Protein AF-A0A6A4VA29-F1 (afdb_monomer_lite)

Organism: Amphibalanus amphitrite (NCBI:txid1232801)

Structure (mmCIF, N/CA/C/O backbone):
data_AF-A0A6A4VA29-F1
#
_entry.id   AF-A0A6A4VA29-F1
#
loop_
_atom_site.group_PDB
_atom_site.id
_atom_site.type_symbol
_atom_site.label_atom_id
_atom_site.label_alt_id
_ato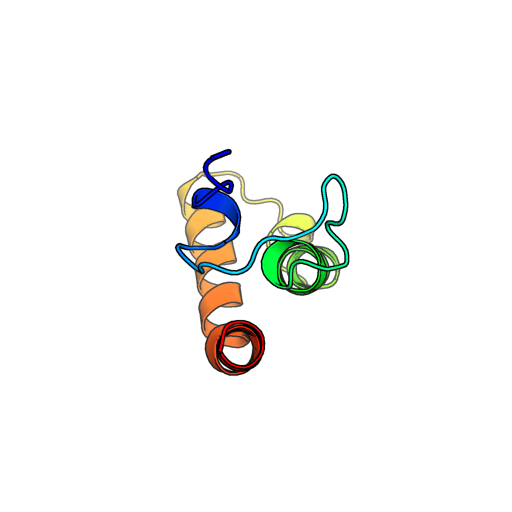m_site.label_comp_id
_atom_site.label_asym_id
_atom_site.label_entity_id
_atom_site.label_seq_id
_atom_site.pdbx_PDB_ins_code
_atom_site.Cartn_x
_atom_site.Cartn_y
_atom_site.Cartn_z
_atom_site.occupancy
_atom_site.B_iso_or_equiv
_atom_site.auth_seq_id
_atom_site.auth_comp_id
_atom_site.auth_asym_id
_atom_site.auth_atom_id
_atom_site.pdbx_PDB_model_num
ATOM 1 N N . MET A 1 1 ? 5.941 15.895 -24.427 1.00 40.44 1 MET A N 1
ATOM 2 C CA . MET A 1 1 ? 6.411 14.995 -23.352 1.00 40.44 1 MET A CA 1
ATOM 3 C C . MET A 1 1 ? 5.241 14.767 -22.418 1.00 40.44 1 MET A C 1
ATOM 5 O O . MET A 1 1 ? 4.809 15.713 -21.770 1.00 40.44 1 MET A O 1
ATOM 9 N N . ASN A 1 2 ? 4.658 13.570 -22.438 1.00 51.69 2 ASN A N 1
ATOM 10 C CA . ASN A 1 2 ? 3.547 13.234 -21.552 1.00 51.69 2 ASN A CA 1
ATOM 11 C C . ASN A 1 2 ? 4.103 13.167 -20.129 1.00 51.69 2 ASN A C 1
ATOM 13 O O . ASN A 1 2 ? 5.018 12.388 -19.874 1.00 51.69 2 ASN A O 1
ATOM 17 N N . LYS A 1 3 ? 3.618 14.027 -19.227 1.00 53.09 3 LYS A N 1
ATOM 18 C CA . LYS A 1 3 ? 3.949 13.915 -17.805 1.00 53.09 3 LYS A CA 1
ATOM 19 C C . LYS A 1 3 ? 3.446 12.552 -17.339 1.00 53.09 3 LYS A C 1
ATOM 21 O O . LYS A 1 3 ? 2.245 12.299 -17.400 1.00 53.09 3 LYS A O 1
ATOM 26 N N . ALA A 1 4 ? 4.364 11.682 -16.926 1.00 56.41 4 ALA A N 1
ATOM 27 C CA . ALA A 1 4 ? 4.007 10.458 -16.229 1.00 56.41 4 ALA A CA 1
ATOM 28 C C . ALA A 1 4 ? 3.143 10.814 -15.008 1.00 56.41 4 ALA A C 1
ATOM 30 O O . ALA A 1 4 ? 3.282 11.901 -14.436 1.00 56.41 4 ALA A O 1
ATOM 31 N N . CYS A 1 5 ? 2.216 9.932 -14.639 1.00 55.06 5 CYS A N 1
ATOM 32 C CA . CYS A 1 5 ? 1.330 10.156 -13.504 1.00 55.06 5 CYS A CA 1
ATOM 33 C C . CYS A 1 5 ? 2.149 10.106 -12.202 1.00 55.06 5 CYS A C 1
ATOM 35 O O . CYS A 1 5 ? 2.331 9.042 -11.618 1.00 55.06 5 CYS A O 1
ATOM 37 N N . SER A 1 6 ? 2.653 11.263 -11.758 1.00 59.31 6 SER A N 1
ATOM 38 C CA . SER A 1 6 ? 3.562 11.385 -10.605 1.00 59.31 6 SER A CA 1
ATOM 39 C C . SER A 1 6 ? 2.943 10.934 -9.282 1.00 59.31 6 SER A C 1
ATOM 41 O O . SER A 1 6 ? 3.657 10.696 -8.314 1.00 59.31 6 SER A O 1
ATOM 43 N N . VAL A 1 7 ? 1.610 10.854 -9.234 1.00 58.16 7 VAL A N 1
ATOM 44 C CA . VAL A 1 7 ? 0.851 10.424 -8.056 1.00 58.16 7 VAL A CA 1
ATOM 45 C C . VAL A 1 7 ? 1.059 8.935 -7.801 1.00 58.16 7 VAL A C 1
ATOM 47 O O . VAL A 1 7 ? 1.320 8.545 -6.671 1.00 58.16 7 VAL A O 1
ATOM 50 N N . ILE A 1 8 ? 0.988 8.111 -8.849 1.00 61.19 8 ILE A N 1
ATOM 51 C CA . ILE A 1 8 ? 1.069 6.652 -8.709 1.00 61.19 8 ILE A CA 1
ATOM 52 C C . ILE A 1 8 ? 2.527 6.212 -8.519 1.00 61.19 8 ILE A C 1
ATOM 54 O O . ILE A 1 8 ? 2.808 5.259 -7.802 1.00 61.19 8 ILE A O 1
ATOM 58 N N . THR A 1 9 ? 3.476 6.948 -9.103 1.00 63.44 9 THR A N 1
ATOM 59 C CA . THR A 1 9 ? 4.906 6.652 -8.964 1.00 63.44 9 THR A CA 1
ATOM 60 C C . THR A 1 9 ? 5.521 7.192 -7.670 1.00 63.44 9 THR A C 1
ATOM 62 O O . THR A 1 9 ? 6.723 7.038 -7.479 1.00 63.44 9 THR A O 1
ATOM 65 N N . LYS A 1 10 ? 4.749 7.860 -6.793 1.00 68.00 10 LYS A N 1
ATOM 66 C CA . LYS A 1 10 ? 5.258 8.571 -5.596 1.00 68.00 10 LYS A CA 1
ATOM 67 C C . LYS A 1 10 ? 6.464 9.474 -5.938 1.00 68.00 10 LYS A C 1
ATOM 69 O O . LYS A 1 10 ? 7.398 9.612 -5.158 1.00 68.00 10 LYS A O 1
ATOM 74 N N . GLY A 1 11 ? 6.457 10.083 -7.129 1.00 66.94 11 GLY A N 1
ATOM 75 C CA . GLY A 1 11 ? 7.557 10.916 -7.629 1.00 66.94 11 GLY A CA 1
ATOM 76 C C . GLY A 1 11 ? 8.721 10.176 -8.305 1.00 66.94 11 GLY A C 1
ATOM 77 O O . GLY A 1 11 ? 9.666 10.839 -8.720 1.00 66.94 11 GLY A O 1
ATOM 78 N N . CYS A 1 12 ? 8.664 8.850 -8.470 1.00 68.94 12 CYS A N 1
ATOM 79 C CA . CYS A 1 12 ? 9.648 8.090 -9.247 1.00 68.94 12 CYS A CA 1
ATOM 80 C C . CYS A 1 12 ? 9.566 8.449 -10.747 1.00 68.94 12 CYS A C 1
ATOM 82 O O . CYS A 1 12 ? 8.470 8.612 -11.299 1.00 68.94 12 CYS A O 1
ATOM 84 N N . GLU A 1 13 ? 10.729 8.567 -11.402 1.00 73.94 13 GLU A N 1
ATOM 85 C CA . GLU A 1 13 ? 10.856 8.863 -12.841 1.00 73.94 13 GLU A CA 1
ATOM 86 C C . GLU A 1 13 ? 10.519 7.658 -13.738 1.00 73.94 13 GLU A C 1
ATOM 88 O O . GLU A 1 13 ? 10.391 7.807 -14.958 1.00 73.94 13 GLU A O 1
ATOM 93 N N . MET A 1 14 ? 10.341 6.470 -13.147 1.00 74.44 14 MET A N 1
ATOM 94 C CA . MET A 1 14 ? 10.016 5.242 -13.864 1.00 74.44 14 MET A CA 1
ATOM 95 C C . MET A 1 14 ? 8.653 5.354 -14.557 1.00 74.44 14 MET A C 1
ATOM 97 O O . MET A 1 14 ? 7.618 5.605 -13.936 1.00 74.44 14 MET A O 1
ATOM 101 N N . GLN A 1 15 ? 8.659 5.162 -15.876 1.00 74.44 15 GLN A N 1
ATOM 102 C CA . GLN A 1 15 ? 7.448 5.154 -16.688 1.00 74.44 15 GLN A CA 1
ATOM 103 C C . GLN A 1 15 ? 6.933 3.727 -16.836 1.00 74.44 15 GLN A C 1
ATOM 105 O O . GLN A 1 15 ? 7.531 2.909 -17.532 1.00 74.44 15 GLN A O 1
ATOM 110 N N . TRP A 1 16 ? 5.796 3.446 -16.211 1.00 76.25 16 TRP A N 1
ATOM 111 C CA . TRP A 1 16 ? 5.077 2.192 -16.408 1.00 76.25 16 TRP A CA 1
ATOM 112 C C . TRP A 1 16 ? 4.281 2.232 -17.713 1.00 76.25 16 TRP A C 1
ATOM 114 O O . TRP A 1 16 ? 3.744 3.276 -18.099 1.00 76.25 16 TRP A O 1
ATOM 124 N N . ALA A 1 17 ? 4.194 1.092 -18.399 1.00 80.94 17 ALA A N 1
ATOM 125 C CA . ALA A 1 17 ? 3.363 0.982 -19.589 1.00 80.94 17 ALA A CA 1
ATOM 126 C C . ALA A 1 17 ? 1.883 1.264 -19.240 1.00 80.94 17 ALA A C 1
ATOM 128 O O . ALA A 1 17 ? 1.424 0.920 -18.144 1.00 80.94 17 ALA A O 1
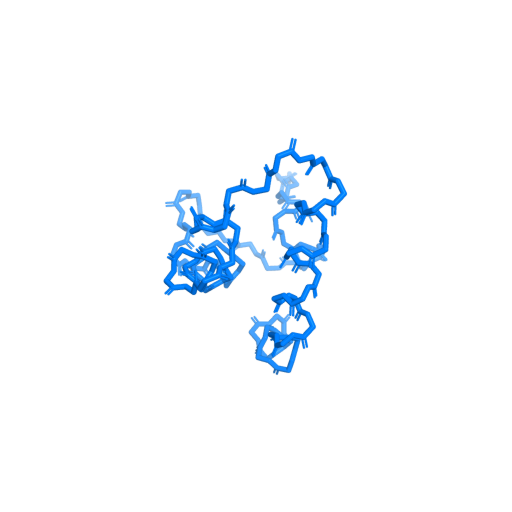ATOM 129 N N . PRO A 1 18 ? 1.107 1.885 -20.150 1.00 79.94 18 PRO A N 1
ATOM 130 C CA . PRO A 1 18 ? -0.320 2.098 -19.933 1.00 79.94 18 PRO A CA 1
ATOM 131 C C . PRO A 1 18 ? -1.037 0.791 -19.572 1.00 79.94 18 PRO A C 1
ATOM 133 O O . PRO A 1 18 ? -0.743 -0.257 -20.143 1.00 79.94 18 PRO A O 1
ATOM 136 N N . HIS A 1 19 ? -1.998 0.865 -18.647 1.00 77.69 19 HIS A N 1
ATOM 137 C CA . HIS A 1 19 ? -2.823 -0.274 -18.216 1.00 77.69 19 HIS A CA 1
ATOM 138 C C . HIS A 1 19 ? -2.045 -1.480 -17.662 1.00 77.69 19 HIS A C 1
ATOM 140 O O . HIS A 1 19 ? -2.554 -2.595 -17.722 1.00 77.69 19 HIS A O 1
ATOM 146 N N . SER A 1 20 ? -0.846 -1.265 -17.113 1.00 83.00 20 SER A N 1
ATOM 147 C CA . SER A 1 20 ? -0.009 -2.332 -16.544 1.00 83.00 20 SER A CA 1
ATOM 148 C C . SER A 1 20 ? 0.135 -2.197 -15.016 1.00 83.00 20 SER A C 1
ATOM 150 O O . SER A 1 20 ? 1.217 -1.862 -14.529 1.00 83.00 20 SER A O 1
ATOM 152 N N . PRO A 1 21 ? -0.952 -2.387 -14.235 1.00 80.12 21 PRO A N 1
ATOM 153 C CA . PRO A 1 21 ? -0.899 -2.322 -12.770 1.00 80.12 21 PRO A CA 1
ATOM 154 C C . PRO A 1 21 ? -0.062 -3.456 -12.160 1.00 80.12 21 PRO A C 1
ATOM 156 O O . PRO A 1 21 ? 0.393 -3.343 -11.031 1.00 80.12 21 PRO A O 1
ATOM 159 N N . ASP A 1 22 ? 0.162 -4.533 -12.911 1.00 83.38 22 ASP A N 1
ATOM 160 C CA . ASP A 1 22 ? 1.068 -5.635 -12.588 1.00 83.38 22 ASP A CA 1
ATOM 161 C C . ASP A 1 22 ? 2.543 -5.211 -12.565 1.00 83.38 22 ASP A C 1
ATOM 163 O O . ASP A 1 22 ? 3.334 -5.785 -11.820 1.00 83.38 22 ASP A O 1
ATOM 167 N N . LEU A 1 23 ? 2.912 -4.194 -13.349 1.00 81.06 23 LEU A N 1
ATOM 168 C CA . LEU A 1 23 ? 4.281 -3.684 -13.395 1.00 81.06 23 LEU A CA 1
ATOM 169 C C . LEU A 1 23 ? 4.571 -2.666 -12.293 1.00 81.06 23 LEU A C 1
ATOM 171 O O . LEU A 1 23 ? 5.727 -2.502 -11.926 1.00 81.06 23 LEU A O 1
ATOM 175 N N . ASN A 1 24 ? 3.553 -1.997 -11.751 1.00 78.62 24 ASN A N 1
ATOM 176 C CA . ASN A 1 24 ? 3.740 -1.029 -10.681 1.00 78.62 24 ASN A CA 1
ATOM 177 C C . ASN A 1 24 ? 3.720 -1.725 -9.304 1.00 78.62 24 ASN A C 1
ATOM 179 O O . ASN A 1 24 ? 2.670 -2.234 -8.906 1.00 78.62 24 ASN A O 1
ATOM 183 N N . PRO A 1 25 ? 4.816 -1.687 -8.521 1.00 78.56 25 PRO A N 1
ATOM 184 C CA . PRO A 1 25 ? 4.874 -2.302 -7.195 1.00 78.56 25 PRO A CA 1
ATOM 185 C C . PRO A 1 25 ? 3.783 -1.810 -6.235 1.00 78.56 25 PRO A C 1
ATOM 187 O O . PRO A 1 25 ? 3.280 -2.588 -5.428 1.00 78.56 25 PRO A O 1
ATOM 190 N N . LEU A 1 26 ? 3.372 -0.542 -6.330 1.00 80.62 26 LEU A N 1
ATOM 191 C CA . LEU A 1 26 ? 2.302 -0.009 -5.486 1.00 80.62 26 LEU A CA 1
ATOM 192 C C . LEU A 1 26 ? 0.937 -0.617 -5.852 1.00 80.62 26 LEU A C 1
ATOM 194 O O . LEU A 1 26 ? 0.152 -0.971 -4.976 1.00 80.62 26 LEU A O 1
ATOM 198 N N . ASP A 1 27 ? 0.658 -0.778 -7.145 1.00 83.25 27 ASP A N 1
ATOM 199 C CA . ASP A 1 27 ? -0.619 -1.330 -7.604 1.00 83.25 27 ASP A CA 1
ATOM 200 C C . ASP A 1 27 ? -0.682 -2.851 -7.431 1.00 83.25 27 ASP A C 1
ATOM 202 O O . ASP A 1 27 ? -1.683 -3.378 -6.944 1.00 83.25 27 ASP A O 1
ATOM 206 N N . TYR A 1 28 ? 0.393 -3.560 -7.778 1.00 84.25 28 TYR A N 1
ATOM 207 C CA . TYR A 1 28 ? 0.456 -5.013 -7.666 1.00 84.25 28 TYR A CA 1
ATOM 208 C C . TYR A 1 28 ? 0.639 -5.473 -6.219 1.00 84.25 28 TYR A C 1
ATOM 210 O O . TYR A 1 28 ? -0.175 -6.230 -5.689 1.00 84.25 28 TYR A O 1
ATOM 218 N N . TRP A 1 29 ? 1.717 -5.030 -5.570 1.00 83.44 29 TRP A N 1
ATOM 219 C CA . TRP A 1 29 ? 2.128 -5.592 -4.290 1.00 83.44 29 TRP A CA 1
ATOM 220 C C . TRP A 1 29 ? 1.378 -4.961 -3.120 1.00 83.44 29 TRP A C 1
ATOM 222 O O . TRP A 1 29 ? 0.808 -5.696 -2.319 1.00 83.44 29 TRP A O 1
ATOM 232 N N . PHE A 1 30 ? 1.329 -3.627 -3.017 1.00 85.69 30 PHE A N 1
ATOM 233 C CA . PHE A 1 30 ? 0.735 -2.977 -1.841 1.00 85.69 30 PHE A CA 1
ATOM 234 C C . PHE A 1 30 ? -0.772 -3.232 -1.775 1.00 85.69 30 PHE A C 1
ATOM 236 O O . PHE A 1 30 ? -1.267 -3.752 -0.777 1.00 85.69 30 PHE A O 1
ATOM 243 N N . TRP A 1 31 ? -1.511 -2.965 -2.857 1.00 85.12 31 TRP A N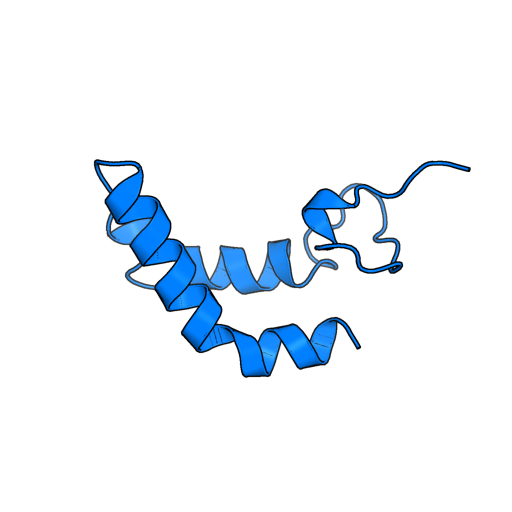 1
ATOM 244 C CA . TRP A 1 31 ? -2.951 -3.239 -2.872 1.00 85.12 31 TRP A CA 1
ATOM 245 C C . TRP A 1 31 ? -3.290 -4.733 -2.881 1.00 85.12 31 TRP A C 1
ATOM 247 O O . TRP A 1 31 ? -4.325 -5.110 -2.326 1.00 85.12 31 TRP A O 1
ATOM 257 N N . GLY A 1 32 ? -2.419 -5.586 -3.432 1.00 87.12 32 GLY A N 1
ATOM 258 C CA . GLY A 1 32 ? -2.511 -7.038 -3.269 1.00 87.12 32 GLY A CA 1
ATOM 259 C C . GLY A 1 32 ? -2.410 -7.448 -1.797 1.00 87.12 32 GLY A C 1
ATOM 260 O O . GLY A 1 32 ? -3.301 -8.116 -1.277 1.00 87.12 32 GLY A O 1
ATOM 261 N N . ALA A 1 33 ? -1.401 -6.944 -1.084 1.00 85.19 33 ALA A N 1
ATOM 262 C CA . ALA A 1 33 ? -1.221 -7.183 0.344 1.00 85.19 33 ALA A CA 1
ATOM 263 C C . ALA A 1 33 ? -2.397 -6.644 1.169 1.00 85.19 33 ALA A C 1
ATOM 265 O O . ALA A 1 33 ? -2.874 -7.335 2.065 1.00 85.19 33 ALA A O 1
ATOM 266 N N . CYS A 1 34 ? -2.930 -5.459 0.851 1.00 87.31 34 CYS A N 1
ATOM 267 C CA . CYS A 1 34 ? -4.138 -4.922 1.490 1.00 87.31 34 CYS A CA 1
ATOM 268 C C . CYS A 1 34 ? -5.344 -5.858 1.343 1.00 87.31 34 CYS A C 1
ATOM 270 O O . CYS A 1 34 ? -6.196 -5.924 2.228 1.00 87.31 34 CYS A O 1
ATOM 272 N N . LYS A 1 35 ? -5.459 -6.529 0.194 1.00 86.50 35 LYS A N 1
ATOM 273 C CA . LYS A 1 35 ? -6.571 -7.429 -0.109 1.00 86.50 35 LYS A CA 1
ATOM 274 C C . LYS A 1 35 ? -6.432 -8.772 0.603 1.00 86.50 35 LYS A C 1
ATOM 276 O O . LYS A 1 35 ? -7.434 -9.294 1.080 1.00 86.50 35 LYS A O 1
ATOM 281 N N . ASP A 1 36 ? -5.215 -9.300 0.682 1.00 86.12 36 ASP A N 1
ATOM 282 C CA . ASP A 1 36 ? -4.940 -10.617 1.263 1.00 86.12 36 ASP A CA 1
ATOM 283 C C . ASP A 1 36 ? -4.753 -10.577 2.792 1.00 86.12 36 ASP A C 1
ATOM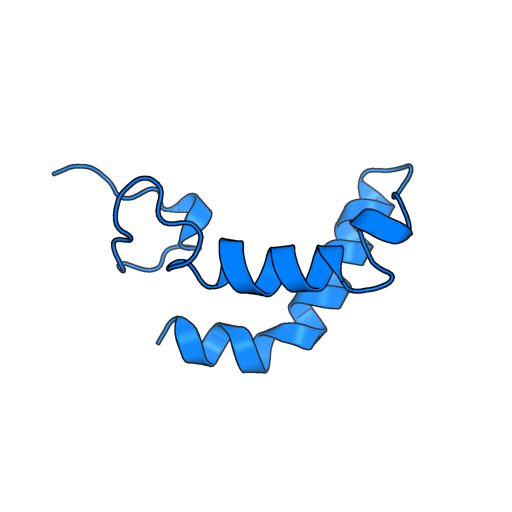 285 O O . ASP A 1 36 ? -4.890 -11.603 3.454 1.00 86.12 36 ASP A O 1
ATOM 289 N N . SER A 1 37 ? -4.461 -9.406 3.370 1.00 81.69 37 SER A N 1
ATOM 290 C CA . SER A 1 37 ? -4.292 -9.211 4.820 1.00 81.69 37 SER A CA 1
ATOM 291 C C . SER A 1 37 ? -5.575 -8.771 5.530 1.00 81.69 37 SER A C 1
ATOM 293 O O . SER A 1 37 ? -6.484 -8.204 4.917 1.00 81.69 37 SER A O 1
ATOM 295 N N . ASP A 1 38 ? -5.615 -8.947 6.854 1.00 78.75 38 ASP A N 1
ATOM 296 C CA . ASP A 1 38 ? -6.664 -8.431 7.750 1.00 78.75 38 ASP A CA 1
ATOM 297 C C . ASP A 1 38 ? -6.552 -6.905 7.943 1.00 78.75 38 ASP A C 1
ATOM 299 O O . ASP A 1 38 ? -6.399 -6.401 9.054 1.00 78.75 38 ASP A O 1
ATOM 303 N N . SER A 1 39 ? -6.552 -6.150 6.845 1.00 81.12 39 SER A N 1
ATOM 304 C CA . SER A 1 39 ? -6.350 -4.699 6.824 1.00 81.12 39 SER A CA 1
ATOM 305 C C . SER A 1 39 ? -7.542 -3.984 6.177 1.00 81.12 39 SER A C 1
ATOM 307 O O . SER A 1 39 ? -8.682 -4.204 6.569 1.00 81.12 39 SER A O 1
ATOM 309 N N . VAL A 1 40 ? -7.322 -3.117 5.189 1.00 85.62 40 VAL A N 1
ATOM 310 C CA . VAL A 1 40 ? -8.316 -2.187 4.642 1.00 85.62 40 VAL A CA 1
ATOM 311 C C . VAL A 1 40 ? -9.533 -2.909 4.048 1.00 85.62 40 VAL A C 1
ATOM 313 O O . VAL A 1 40 ? -10.668 -2.494 4.282 1.00 85.62 40 VAL A O 1
ATOM 316 N N . TYR A 1 41 ? -9.324 -4.002 3.306 1.00 85.88 41 TYR A N 1
ATOM 317 C CA . TYR A 1 41 ? -10.419 -4.709 2.627 1.00 85.88 41 TYR A CA 1
ATOM 318 C C . TYR A 1 41 ? -11.229 -5.616 3.563 1.00 85.88 41 TYR A C 1
ATOM 320 O O . TYR A 1 41 ? -12.448 -5.725 3.399 1.00 85.88 41 TYR A O 1
ATOM 328 N N . HIS A 1 42 ? -10.577 -6.235 4.549 1.00 86.56 42 HIS A N 1
ATOM 329 C CA . HIS A 1 42 ? -11.233 -7.106 5.527 1.00 86.56 42 HIS A CA 1
ATOM 330 C C . HIS A 1 42 ? -11.849 -6.318 6.691 1.00 86.56 42 HIS A C 1
ATOM 332 O O . HIS A 1 42 ? -13.023 -6.529 7.002 1.00 86.56 42 HIS A O 1
ATOM 338 N N . ASN A 1 43 ? -11.115 -5.363 7.274 1.00 85.62 43 ASN A N 1
ATOM 339 C CA . ASN A 1 43 ? -11.568 -4.583 8.433 1.00 85.62 43 ASN A CA 1
ATOM 340 C C . ASN A 1 43 ? -12.610 -3.523 8.074 1.00 85.62 43 ASN A C 1
ATOM 342 O O . ASN A 1 43 ? -13.348 -3.100 8.957 1.00 85.62 43 ASN A O 1
ATOM 346 N N . LYS A 1 44 ? -12.690 -3.114 6.797 1.00 86.94 44 LYS A N 1
ATOM 347 C CA . LYS A 1 44 ? -13.680 -2.156 6.270 1.00 86.94 44 LYS A CA 1
ATOM 348 C C . LYS A 1 44 ? -13.831 -0.921 7.177 1.00 86.94 44 LYS A C 1
ATOM 350 O O . LYS A 1 44 ? -14.880 -0.758 7.803 1.00 86.94 44 LYS A O 1
ATOM 355 N N . PRO A 1 45 ? -12.798 -0.064 7.261 1.00 90.00 45 PRO A N 1
ATOM 356 C CA . PRO A 1 45 ? -12.807 1.104 8.141 1.00 90.00 45 PRO A CA 1
ATOM 357 C C . PRO A 1 45 ? -14.057 1.968 7.912 1.00 90.00 45 PRO A C 1
ATOM 359 O O . PRO A 1 45 ? -14.417 2.268 6.771 1.00 90.00 45 PRO A O 1
ATOM 362 N N . GLY A 1 46 ? -14.727 2.355 8.998 1.00 93.31 46 GLY A N 1
ATOM 363 C CA . GLY A 1 46 ? -15.967 3.136 8.982 1.00 93.31 46 GLY A CA 1
ATOM 364 C C . GLY A 1 46 ? -15.730 4.646 8.959 1.00 93.31 46 GLY A C 1
ATOM 365 O O . GLY A 1 46 ? -16.661 5.418 8.727 1.00 93.31 46 GLY A O 1
ATOM 366 N N . SER 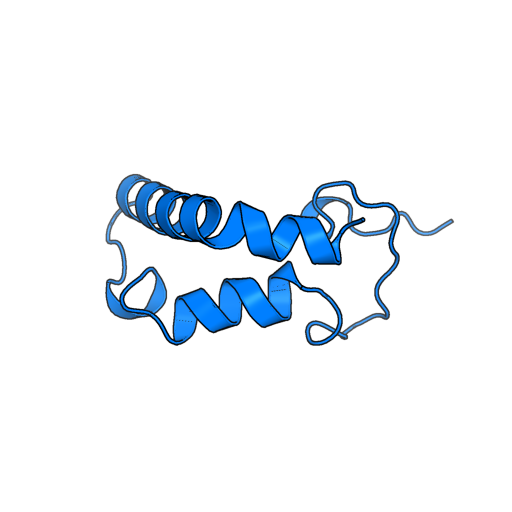A 1 47 ? -14.487 5.076 9.179 1.00 95.12 47 SER A N 1
ATOM 367 C CA . SER A 1 47 ? -14.074 6.477 9.140 1.00 95.12 47 SER A CA 1
ATOM 368 C C . SER A 1 47 ? -12.798 6.689 8.323 1.00 95.12 47 SER A C 1
ATOM 370 O O . SER A 1 47 ? -12.001 5.777 8.102 1.00 95.12 47 SER A O 1
ATOM 372 N N . LEU A 1 48 ? -12.578 7.938 7.899 1.00 94.44 48 LEU A N 1
ATOM 373 C CA . LEU A 1 48 ? -11.340 8.330 7.219 1.00 94.44 48 LEU A CA 1
AT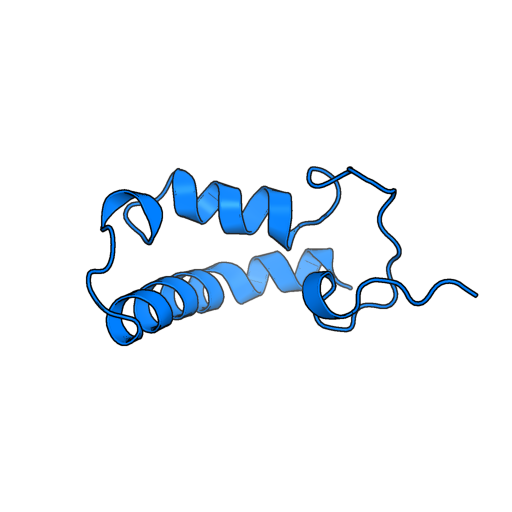OM 374 C C . LEU A 1 48 ? -10.101 8.129 8.100 1.00 94.44 48 LEU A C 1
ATOM 376 O O . LEU A 1 48 ? -9.027 7.866 7.571 1.00 94.44 48 LEU A O 1
ATOM 380 N N . GLU A 1 49 ? -10.244 8.252 9.418 1.00 94.81 49 GLU A N 1
ATOM 381 C CA . GLU A 1 49 ? -9.130 8.090 10.349 1.00 94.81 49 GLU A CA 1
ATOM 382 C C . GLU A 1 49 ? -8.705 6.626 10.471 1.00 94.81 49 GLU A C 1
ATOM 384 O O . GLU A 1 49 ? -7.530 6.303 10.332 1.00 94.81 49 GLU A O 1
ATOM 389 N N . GLU A 1 50 ? -9.670 5.717 10.617 1.00 91.00 50 GLU A N 1
ATOM 390 C CA . GLU A 1 50 ? -9.405 4.274 10.624 1.00 91.00 50 GLU A CA 1
ATOM 391 C C . GLU A 1 50 ? -8.791 3.802 9.302 1.00 91.00 50 GLU A C 1
ATOM 393 O O . GLU A 1 50 ? -7.910 2.939 9.294 1.00 91.00 50 GLU A O 1
ATOM 398 N N . LEU A 1 51 ? -9.224 4.388 8.179 1.00 91.44 51 LEU A N 1
ATOM 399 C CA . LEU A 1 51 ? -8.642 4.109 6.870 1.00 91.44 51 LEU A CA 1
ATOM 400 C C . LEU A 1 51 ? -7.178 4.550 6.803 1.00 91.44 51 LEU A C 1
ATOM 402 O O . LEU A 1 51 ? -6.340 3.765 6.361 1.00 91.44 51 LEU A O 1
ATOM 406 N N . ARG A 1 52 ? -6.863 5.771 7.256 1.00 91.38 52 ARG A N 1
ATOM 407 C CA . ARG A 1 52 ? -5.480 6.273 7.301 1.00 91.38 52 ARG A CA 1
ATOM 408 C C . ARG A 1 52 ? -4.592 5.376 8.146 1.00 91.38 52 ARG A C 1
ATOM 410 O O . ARG A 1 52 ? -3.581 4.905 7.643 1.00 91.38 52 ARG A O 1
ATOM 417 N N . LEU A 1 53 ? -5.016 5.067 9.370 1.00 90.81 53 LEU A N 1
ATOM 418 C CA . LEU A 1 53 ? -4.260 4.204 10.278 1.00 90.81 53 LEU A CA 1
ATOM 419 C C . LEU A 1 53 ? -4.006 2.818 9.673 1.00 90.81 53 LEU A C 1
ATOM 421 O O . LEU A 1 53 ? -2.900 2.296 9.777 1.00 90.81 53 LEU A O 1
ATOM 425 N N . SER A 1 54 ? -5.003 2.235 9.003 1.00 89.06 54 SER A N 1
ATOM 426 C CA . SER A 1 54 ? -4.858 0.925 8.352 1.00 89.06 54 SER A CA 1
ATOM 427 C C . SER A 1 54 ? -3.844 0.958 7.201 1.00 89.06 54 SER A C 1
ATOM 429 O O . SER A 1 54 ? -3.055 0.028 7.044 1.00 89.06 54 SER A O 1
ATOM 431 N N . VAL A 1 55 ? -3.855 2.028 6.401 1.00 88.12 55 VAL A N 1
ATOM 432 C CA . VAL A 1 55 ? -2.910 2.231 5.291 1.00 88.12 55 VAL A CA 1
ATOM 433 C C . VAL A 1 55 ? -1.494 2.479 5.815 1.00 88.12 55 VAL A C 1
ATOM 435 O O . VAL A 1 55 ? -0.561 1.833 5.347 1.00 88.12 55 VAL A O 1
ATOM 438 N N . GLU A 1 56 ? -1.332 3.337 6.823 1.00 88.25 56 GLU A N 1
ATOM 439 C CA . GLU A 1 56 ? -0.033 3.646 7.437 1.00 88.25 56 GLU A CA 1
ATOM 440 C C . GLU A 1 56 ? 0.599 2.423 8.113 1.00 88.25 56 GLU A C 1
ATOM 442 O O . GLU A 1 56 ? 1.811 2.227 8.045 1.00 88.25 56 GLU A O 1
ATOM 447 N N . GLN A 1 57 ? -0.195 1.567 8.761 1.00 86.75 57 GLN A N 1
ATOM 448 C CA . GLN A 1 57 ? 0.309 0.330 9.368 1.00 86.75 57 GLN A CA 1
ATOM 449 C C . GLN A 1 57 ? 0.915 -0.617 8.326 1.00 86.75 57 GLN A C 1
ATOM 451 O O . GLN A 1 57 ? 1.996 -1.168 8.544 1.00 86.75 57 GLN A O 1
ATOM 456 N N . LEU A 1 58 ? 0.240 -0.782 7.188 1.00 85.31 58 LEU A N 1
ATOM 457 C CA . LEU A 1 58 ? 0.738 -1.572 6.064 1.00 85.31 58 LEU A CA 1
ATOM 458 C C . LEU A 1 58 ? 1.958 -0.935 5.408 1.00 85.31 58 LEU A C 1
ATOM 460 O O . LEU A 1 58 ? 2.922 -1.646 5.135 1.00 85.31 58 LEU A O 1
ATOM 464 N N . GLU A 1 59 ? 1.933 0.383 5.186 1.00 83.38 59 GLU A N 1
ATOM 465 C CA . GLU A 1 59 ? 3.062 1.121 4.616 1.00 83.38 59 GLU A CA 1
ATOM 466 C C . GLU A 1 59 ? 4.308 0.894 5.479 1.00 83.38 59 GLU A C 1
ATOM 468 O O . GLU A 1 59 ? 5.292 0.351 4.984 1.00 83.38 59 GLU A O 1
ATOM 473 N N . ASN A 1 60 ? 4.224 1.125 6.792 1.00 82.38 60 ASN A N 1
ATOM 474 C CA . ASN A 1 60 ? 5.332 0.912 7.731 1.00 82.38 60 ASN A CA 1
ATOM 475 C C . ASN A 1 60 ? 5.851 -0.534 7.765 1.00 82.38 60 ASN A C 1
ATOM 477 O O . ASN A 1 60 ? 7.054 -0.757 7.901 1.00 82.38 60 ASN A O 1
ATOM 481 N N . PHE A 1 61 ? 4.968 -1.528 7.643 1.00 79.44 61 PHE A N 1
ATOM 482 C CA . PHE A 1 61 ? 5.379 -2.930 7.528 1.00 79.44 61 PHE A CA 1
ATOM 483 C C . PHE A 1 61 ? 6.122 -3.201 6.209 1.00 79.44 61 PHE A C 1
ATOM 485 O O . PHE A 1 61 ? 7.041 -4.020 6.153 1.00 79.44 61 PHE A O 1
ATOM 492 N N . SER A 1 62 ? 5.724 -2.504 5.147 1.00 73.56 62 SER A N 1
ATOM 493 C CA . SER A 1 62 ? 6.182 -2.714 3.777 1.00 73.56 62 SER A CA 1
ATOM 494 C C . SER A 1 62 ? 7.378 -1.889 3.325 1.00 73.56 62 SER A C 1
ATOM 496 O O . SER A 1 62 ? 8.008 -2.260 2.335 1.00 73.56 62 SER A O 1
ATOM 498 N N . GLU A 1 63 ? 7.693 -0.789 4.009 1.00 69.75 63 GLU A N 1
ATOM 499 C CA . GLU A 1 63 ? 8.728 0.176 3.612 1.00 69.75 63 GLU A CA 1
ATOM 500 C C . GLU A 1 63 ? 10.075 -0.476 3.229 1.00 69.75 63 GLU A C 1
ATOM 502 O O . GLU A 1 63 ? 10.618 -0.136 2.171 1.00 69.75 63 GLU A O 1
ATOM 507 N N . PRO A 1 64 ? 10.600 -1.480 3.970 1.00 70.19 64 PRO A N 1
ATOM 508 C CA . PRO A 1 64 ? 11.840 -2.162 3.586 1.00 70.19 64 PRO A CA 1
ATOM 509 C C . PRO A 1 64 ? 11.742 -2.922 2.256 1.00 70.19 64 PRO A C 1
ATOM 511 O O . PRO A 1 64 ? 12.747 -3.123 1.576 1.00 70.19 64 PRO A O 1
ATOM 514 N N . PHE A 1 65 ? 10.543 -3.383 1.894 1.00 68.56 65 PHE A N 1
ATOM 515 C CA . PHE A 1 65 ? 10.288 -4.109 0.657 1.00 68.56 65 PHE A CA 1
ATOM 516 C C . PHE A 1 65 ? 10.057 -3.145 -0.504 1.00 68.56 65 PHE A C 1
ATOM 518 O O . PHE A 1 65 ? 10.747 -3.260 -1.510 1.00 68.56 65 PHE A O 1
ATOM 525 N N . LEU A 1 66 ? 9.145 -2.178 -0.366 1.00 67.19 66 LEU A N 1
ATOM 526 C CA . LEU A 1 66 ? 8.795 -1.229 -1.430 1.00 67.19 66 LEU A CA 1
ATOM 527 C C . LEU A 1 66 ? 9.990 -0.385 -1.882 1.00 67.19 66 LEU A C 1
ATOM 529 O O . LEU A 1 66 ? 10.168 -0.184 -3.083 1.00 67.19 66 LEU A O 1
ATOM 533 N N . SER A 1 67 ? 10.851 0.021 -0.945 1.00 68.62 67 SER A N 1
ATOM 534 C CA . SER A 1 67 ? 12.065 0.788 -1.252 1.00 68.62 67 SER A CA 1
ATOM 535 C C . SER A 1 67 ? 12.998 0.056 -2.228 1.00 68.62 67 SER A C 1
ATOM 537 O O . SER A 1 67 ? 13.580 0.681 -3.105 1.00 68.62 67 SER A O 1
ATOM 539 N N . ARG A 1 68 ? 13.072 -1.283 -2.162 1.00 67.56 68 ARG A N 1
ATOM 540 C CA . ARG A 1 68 ? 13.903 -2.108 -3.061 1.00 67.56 68 ARG A CA 1
ATOM 541 C C . ARG A 1 68 ? 13.428 -2.111 -4.521 1.00 67.56 68 ARG A C 1
ATOM 543 O O . ARG A 1 68 ? 14.202 -2.464 -5.402 1.00 67.56 68 ARG A O 1
ATOM 550 N N . TRP A 1 69 ? 12.161 -1.796 -4.777 1.00 63.75 69 TRP A N 1
ATOM 551 C CA . TRP A 1 69 ? 11.572 -1.845 -6.122 1.00 63.75 69 TRP A CA 1
ATOM 552 C C . TRP A 1 69 ? 11.550 -0.491 -6.833 1.00 63.75 69 TRP A C 1
ATOM 554 O O . TRP A 1 69 ? 11.195 -0.433 -8.010 1.00 63.75 69 TRP A O 1
ATOM 564 N N . ILE A 1 70 ? 11.859 0.586 -6.109 1.00 61.38 70 ILE A N 1
ATOM 565 C CA . ILE A 1 70 ? 11.769 1.967 -6.596 1.00 61.38 70 ILE A CA 1
ATOM 566 C C . ILE A 1 70 ? 13.172 2.590 -6.798 1.00 61.38 70 ILE A C 1
ATOM 568 O O . ILE A 1 70 ? 13.269 3.633 -7.446 1.00 61.38 70 ILE A O 1
ATOM 572 N N . GLU A 1 71 ? 14.241 1.943 -6.307 1.00 56.28 71 GLU A N 1
ATOM 573 C CA . GLU A 1 71 ? 15.655 2.218 -6.653 1.00 56.28 71 GLU A CA 1
ATOM 574 C C . GLU A 1 71 ? 16.037 1.696 -8.048 1.00 56.28 71 GLU A C 1
ATOM 576 O O . GLU A 1 71 ? 16.767 2.427 -8.758 1.00 56.28 71 GLU A O 1
#

Secondary structure (DSSP, 8-state):
-PPP-TTTTTT----PPTT-TTT-HIIIIIHHHHHHTTTHHHH--SSHHHHHHHHHHHHHHHHHHHHHHH-

InterPro domains:
  IPR036397 Ribonuclease H superfamily [G3DSA:3.30.420.10] (5-71)

Foldseek 3Di:
DDPAPCVQLVNFPDHDDPPPLVLRCCSNPLVVCCCVDCACNNVVDPDPVSNVVRSVVSCVVCVVPNVVSRD

pLDDT: mean 77.66, std 12.01, range [40.44, 95.12]

Sequence (71 aa):
MNKACSVITKGCEMQWAPHSPDLNPLDYWFWGACKDSDSVYHNKPGSLEELRLSVEQLENFSEPFLSRWIE

Radius of gyration: 13.49 Å; chains: 1; bounding box: 32×26×34 Å